Protein AF-A0A3P6C7I9-F1 (afdb_monomer_lite)

Organism: Brassica campestris (NCBI:txid3711)

Structure (mmCIF, N/CA/C/O backbone):
data_AF-A0A3P6C7I9-F1
#
_entry.id   AF-A0A3P6C7I9-F1
#
loop_
_atom_site.group_PDB
_atom_site.id
_atom_site.type_symbol
_atom_site.label_atom_id
_atom_site.label_alt_id
_atom_site.label_comp_id
_atom_site.label_asym_id
_atom_site.label_entity_id
_atom_site.label_seq_id
_atom_site.pdbx_PDB_ins_code
_atom_site.Cartn_x
_atom_site.Cartn_y
_atom_site.Cartn_z
_atom_site.occupancy
_atom_site.B_iso_or_equiv
_atom_site.auth_seq_id
_atom_site.auth_comp_id
_atom_site.auth_asym_id
_atom_site.auth_atom_id
_atom_site.pdbx_PDB_model_num
ATOM 1 N N . MET A 1 1 ? 12.073 -19.657 0.379 1.00 39.09 1 MET A N 1
ATOM 2 C CA . MET A 1 1 ? 11.433 -19.005 -0.782 1.00 39.09 1 MET A CA 1
ATOM 3 C C . MET A 1 1 ? 9.936 -19.256 -0.660 1.00 39.09 1 MET A C 1
ATOM 5 O O . MET A 1 1 ? 9.574 -20.427 -0.691 1.00 39.09 1 MET A O 1
ATOM 9 N N . PRO A 1 2 ? 9.077 -18.254 -0.401 1.00 50.16 2 PRO A N 1
ATOM 10 C CA . PRO A 1 2 ? 7.640 -18.496 -0.368 1.00 50.16 2 PRO A CA 1
ATOM 11 C C . PRO A 1 2 ? 7.161 -18.799 -1.788 1.00 50.16 2 PRO A C 1
ATOM 13 O O . PRO A 1 2 ? 7.493 -18.075 -2.724 1.00 50.16 2 PRO A O 1
ATOM 16 N N . ILE A 1 3 ? 6.407 -19.882 -1.936 1.00 46.44 3 ILE A N 1
ATOM 17 C CA . ILE A 1 3 ? 5.717 -20.239 -3.173 1.00 46.44 3 ILE A CA 1
ATOM 18 C C . ILE A 1 3 ? 4.422 -19.421 -3.167 1.00 46.44 3 ILE A C 1
ATOM 20 O O . ILE A 1 3 ? 3.556 -19.658 -2.325 1.00 46.44 3 ILE A O 1
ATOM 24 N N . TYR A 1 4 ? 4.315 -18.408 -4.025 1.00 54.94 4 TYR A N 1
ATOM 25 C CA . TYR A 1 4 ? 3.098 -17.602 -4.126 1.00 54.94 4 TYR A CA 1
ATOM 26 C C . TYR A 1 4 ? 2.061 -18.360 -4.963 1.00 54.94 4 TYR A C 1
ATOM 28 O O . TYR A 1 4 ? 2.271 -18.600 -6.148 1.00 54.94 4 TYR A O 1
ATOM 36 N N . TYR A 1 5 ? 0.954 -18.756 -4.333 1.00 58.94 5 TYR A N 1
ATOM 37 C CA . TYR A 1 5 ? -0.239 -19.265 -5.013 1.00 58.94 5 TYR A CA 1
ATOM 38 C C . TYR A 1 5 ? -1.151 -18.080 -5.363 1.00 58.94 5 TYR A C 1
ATOM 40 O O . TYR A 1 5 ? -1.560 -17.345 -4.465 1.00 58.94 5 TYR A O 1
ATOM 48 N N . GLY A 1 6 ? -1.469 -17.886 -6.647 1.00 66.31 6 GLY A N 1
ATOM 49 C CA . GLY A 1 6 ? -2.390 -16.841 -7.109 1.00 66.31 6 GLY A CA 1
ATOM 50 C C . GLY A 1 6 ? -2.234 -16.503 -8.593 1.00 66.31 6 GLY A C 1
ATOM 51 O O . GLY A 1 6 ? -1.248 -16.892 -9.216 1.00 66.31 6 GLY A O 1
ATOM 52 N N . ASN A 1 7 ? -3.206 -15.780 -9.153 1.00 80.31 7 ASN A N 1
ATOM 53 C CA . ASN A 1 7 ? -3.117 -15.229 -10.507 1.00 80.31 7 ASN A CA 1
ATOM 54 C C . ASN A 1 7 ? -2.367 -13.891 -10.511 1.00 80.31 7 ASN A C 1
ATOM 56 O O . ASN A 1 7 ? -2.357 -13.154 -9.520 1.00 80.31 7 ASN A O 1
ATOM 60 N N . PHE A 1 8 ? -1.774 -13.563 -11.658 1.00 82.38 8 PHE A N 1
ATOM 61 C CA . PHE A 1 8 ? -0.985 -12.356 -11.873 1.00 82.38 8 PHE A CA 1
ATOM 62 C C . PHE A 1 8 ? -1.385 -11.692 -13.191 1.00 82.38 8 PHE A C 1
ATOM 64 O O . PHE A 1 8 ? -1.578 -12.369 -14.198 1.00 82.38 8 PHE A O 1
ATOM 71 N N . TYR A 1 9 ? -1.448 -10.367 -13.191 1.00 80.75 9 TYR A N 1
ATOM 72 C CA . TYR A 1 9 ? -1.530 -9.540 -14.385 1.00 80.75 9 TYR A CA 1
ATOM 73 C C . TYR A 1 9 ? -0.128 -9.052 -14.748 1.00 80.75 9 TYR A C 1
ATOM 75 O O . TYR A 1 9 ? 0.574 -8.501 -13.901 1.00 80.75 9 TYR A O 1
ATOM 83 N N . SER A 1 10 ? 0.280 -9.226 -16.002 1.00 83.25 10 SER A N 1
ATOM 84 C CA . SER A 1 10 ? 1.516 -8.646 -16.533 1.00 83.25 10 SER A CA 1
ATOM 85 C C . SER A 1 10 ? 1.189 -7.542 -17.532 1.00 83.25 10 SER A C 1
ATOM 87 O O . SER A 1 10 ? 0.286 -7.690 -18.358 1.00 83.25 10 SER A O 1
ATOM 89 N N . CYS A 1 11 ? 1.928 -6.438 -17.482 1.00 80.56 11 CYS A N 1
ATOM 90 C CA . CYS A 1 11 ? 1.832 -5.406 -18.505 1.00 80.56 11 CYS A CA 1
ATOM 91 C C . CYS A 1 11 ? 2.518 -5.881 -19.797 1.00 80.56 11 CYS A C 1
ATOM 93 O O . CYS A 1 11 ? 3.572 -6.504 -19.755 1.00 80.56 11 CYS A O 1
ATOM 95 N N . LEU A 1 12 ? 1.932 -5.577 -20.959 1.00 87.19 12 LEU A N 1
ATOM 96 C CA . LEU A 1 12 ? 2.537 -5.891 -22.263 1.00 87.19 12 LEU A CA 1
ATOM 97 C C . LEU A 1 12 ? 3.553 -4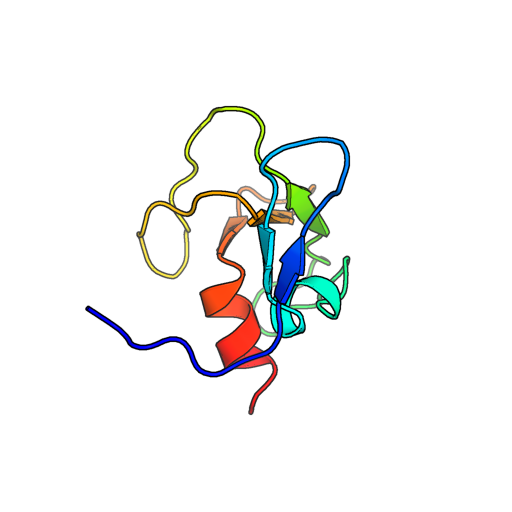.831 -22.722 1.00 87.19 12 LEU A C 1
ATOM 99 O O . LEU A 1 12 ? 4.320 -5.080 -23.645 1.00 87.19 12 LEU A O 1
ATOM 103 N N . GLY A 1 13 ? 3.529 -3.640 -22.114 1.00 88.56 13 GLY A N 1
ATOM 104 C CA . GLY A 1 13 ? 4.381 -2.502 -22.478 1.00 88.56 13 GLY A CA 1
ATOM 105 C C . GLY A 1 13 ? 5.532 -2.222 -21.508 1.00 88.56 13 GLY A C 1
ATOM 106 O O . GLY A 1 13 ? 6.340 -1.340 -21.781 1.00 88.56 13 GLY A O 1
ATOM 107 N N . CYS A 1 14 ? 5.603 -2.927 -20.377 1.00 82.69 14 CYS A N 1
ATOM 108 C CA . CYS A 1 14 ? 6.698 -2.837 -19.410 1.00 82.69 14 CYS A CA 1
ATOM 109 C C . CYS A 1 14 ? 6.772 -4.106 -18.548 1.00 82.69 14 CYS A C 1
ATOM 111 O O . CYS A 1 14 ? 5.798 -4.850 -18.466 1.00 82.69 14 CYS A O 1
ATOM 113 N N . ASP A 1 15 ? 7.886 -4.311 -17.839 1.00 76.81 15 ASP A N 1
ATOM 114 C CA . ASP A 1 15 ? 8.136 -5.495 -16.991 1.00 76.81 15 ASP A CA 1
ATOM 115 C C . ASP A 1 15 ? 7.370 -5.474 -15.652 1.00 76.81 15 ASP A C 1
ATOM 117 O O . ASP A 1 15 ? 7.805 -6.015 -14.634 1.00 76.81 15 ASP A O 1
ATOM 121 N N . PHE A 1 16 ? 6.216 -4.811 -15.628 1.00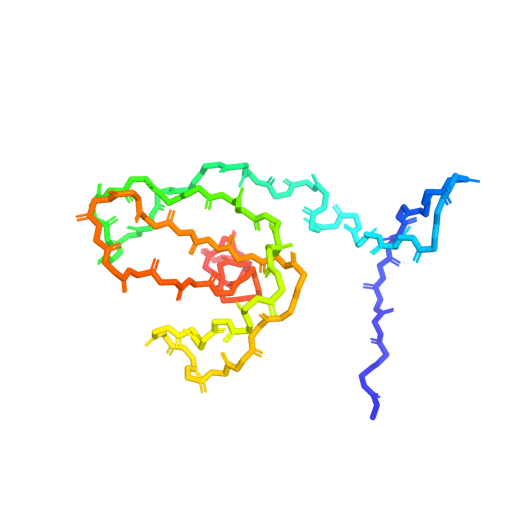 76.62 16 PHE A N 1
ATOM 122 C CA . PHE A 1 16 ? 5.388 -4.689 -14.443 1.00 76.62 16 PHE A CA 1
ATOM 123 C C . PHE A 1 16 ? 4.485 -5.912 -14.270 1.00 76.62 16 PHE A C 1
ATOM 125 O O . PHE A 1 16 ? 3.724 -6.274 -15.172 1.00 76.62 16 PHE A O 1
ATOM 132 N N . ILE A 1 17 ? 4.536 -6.515 -13.081 1.00 75.88 17 ILE A N 1
ATOM 133 C CA . ILE A 1 17 ? 3.742 -7.686 -12.699 1.00 75.88 17 ILE A CA 1
ATOM 134 C C . ILE A 1 17 ? 2.945 -7.351 -11.435 1.00 75.88 17 ILE A C 1
ATOM 136 O O . ILE A 1 17 ? 3.499 -6.875 -10.445 1.00 75.88 17 ILE A O 1
ATOM 140 N N . LEU A 1 18 ? 1.645 -7.635 -11.459 1.00 74.00 18 LEU A N 1
ATOM 141 C CA . LEU A 1 18 ? 0.700 -7.332 -10.392 1.00 74.00 18 LEU A CA 1
ATOM 142 C C . LEU A 1 18 ? -0.067 -8.587 -9.972 1.00 74.00 18 LEU A C 1
ATOM 144 O O . LEU A 1 18 ? -0.739 -9.205 -10.790 1.00 74.00 18 LEU A O 1
ATOM 148 N N . HIS A 1 19 ? -0.023 -8.953 -8.691 1.00 78.19 19 HIS A N 1
ATOM 149 C CA . HIS A 1 19 ? -0.895 -10.003 -8.152 1.00 78.19 19 HIS A CA 1
ATOM 150 C C . HIS A 1 19 ? -2.375 -9.618 -8.317 1.00 78.19 19 HIS A C 1
ATOM 152 O O . HIS A 1 19 ? -2.741 -8.481 -8.027 1.00 78.19 19 HIS A O 1
ATOM 158 N N . GLU A 1 20 ? -3.241 -10.560 -8.697 1.00 79.31 20 GLU A N 1
ATOM 159 C CA . GLU A 1 20 ? -4.686 -10.317 -8.842 1.00 79.31 20 GLU A CA 1
ATOM 160 C C . GLU A 1 20 ? -5.320 -9.800 -7.542 1.00 79.31 20 GLU A C 1
ATOM 162 O O . GLU A 1 20 ? -6.123 -8.869 -7.563 1.00 79.31 20 GLU A O 1
ATOM 167 N N . THR A 1 21 ? -4.906 -10.340 -6.394 1.00 77.00 21 THR A N 1
ATOM 168 C CA . THR A 1 21 ? -5.352 -9.861 -5.077 1.00 77.00 21 THR A CA 1
ATOM 169 C C . THR A 1 21 ? -4.979 -8.401 -4.846 1.00 77.00 21 THR A C 1
ATOM 171 O O . THR A 1 21 ? -5.804 -7.637 -4.356 1.00 77.00 21 THR A O 1
ATOM 174 N N . CYS A 1 22 ? -3.772 -7.991 -5.245 1.00 74.06 22 CYS A N 1
ATOM 175 C CA . CYS A 1 22 ? -3.342 -6.598 -5.174 1.00 74.06 22 CYS A CA 1
ATOM 176 C C . CYS A 1 22 ? -4.063 -5.709 -6.200 1.00 74.06 22 CYS A C 1
ATOM 178 O O . CYS A 1 22 ? -4.309 -4.545 -5.908 1.00 74.06 22 CYS A O 1
ATOM 180 N N . ALA A 1 23 ? -4.426 -6.235 -7.374 1.00 77.19 23 ALA A N 1
ATOM 181 C CA . ALA A 1 23 ? -5.210 -5.506 -8.376 1.00 77.19 23 ALA A CA 1
ATOM 182 C C . ALA A 1 23 ? -6.646 -5.224 -7.905 1.00 77.19 23 ALA A C 1
ATOM 184 O O . ALA A 1 23 ? -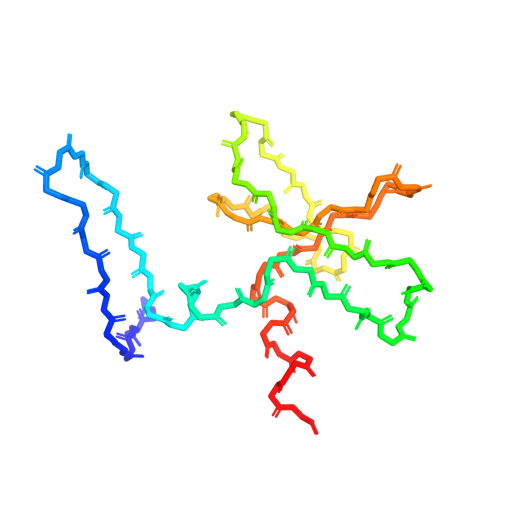7.200 -4.171 -8.213 1.00 77.19 23 ALA A O 1
ATOM 185 N N . ASN A 1 24 ? -7.221 -6.145 -7.128 1.00 80.06 24 ASN A N 1
ATOM 186 C CA . ASN A 1 24 ? -8.555 -6.013 -6.545 1.00 80.06 24 ASN A CA 1
ATOM 187 C C . ASN A 1 24 ? -8.574 -5.238 -5.217 1.00 80.06 24 ASN A C 1
ATOM 189 O O . ASN A 1 24 ? -9.643 -5.065 -4.631 1.00 80.06 24 ASN A O 1
ATOM 193 N N . LEU A 1 25 ? -7.425 -4.763 -4.723 1.00 77.50 25 LEU A N 1
ATOM 194 C CA . LEU A 1 25 ? -7.384 -3.927 -3.529 1.00 77.50 25 LEU A CA 1
ATOM 195 C C . LEU A 1 25 ? -8.098 -2.594 -3.768 1.00 77.50 25 LEU A C 1
ATOM 197 O O . LEU A 1 25 ? -7.877 -1.897 -4.761 1.00 77.50 25 LEU A O 1
ATOM 201 N N . SER A 1 26 ? -8.911 -2.195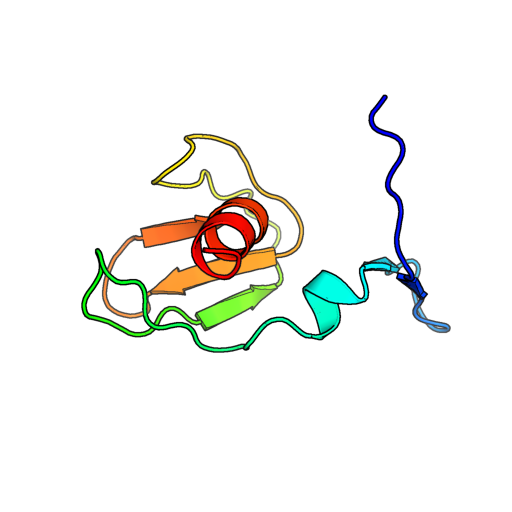 -2.793 1.00 80.75 26 SER A N 1
ATOM 202 C CA . SER A 1 26 ? -9.529 -0.875 -2.790 1.00 80.75 26 SER A CA 1
ATOM 203 C C . SER A 1 26 ? -8.455 0.210 -2.757 1.00 80.75 26 SER A C 1
ATOM 205 O O . SER A 1 26 ? -7.587 0.228 -1.880 1.00 80.75 26 SER A O 1
ATOM 207 N N . ARG A 1 27 ? -8.564 1.177 -3.676 1.00 79.50 27 ARG A N 1
ATOM 208 C CA . ARG A 1 27 ? -7.691 2.365 -3.716 1.00 79.50 27 ARG A CA 1
ATOM 209 C C . ARG A 1 27 ? -7.813 3.246 -2.474 1.00 79.50 27 ARG A C 1
ATOM 211 O O . ARG A 1 27 ? -6.944 4.067 -2.223 1.00 79.50 27 ARG A O 1
ATOM 218 N N . ARG A 1 28 ? -8.905 3.110 -1.722 1.00 79.81 28 ARG A N 1
ATOM 219 C CA . ARG A 1 28 ? -9.166 3.808 -0.464 1.00 79.81 28 ARG A CA 1
ATOM 220 C C . ARG A 1 28 ? -9.642 2.812 0.572 1.00 79.81 28 ARG A C 1
ATOM 222 O O . ARG A 1 28 ? -10.538 2.021 0.284 1.00 79.81 28 ARG A O 1
ATOM 229 N N . VAL A 1 29 ? -9.071 2.883 1.765 1.00 79.00 29 VAL A N 1
ATOM 230 C CA . VAL A 1 29 ? -9.396 1.975 2.867 1.00 79.00 29 VAL A CA 1
ATOM 231 C C . VAL A 1 29 ? -9.614 2.766 4.140 1.00 79.00 29 VAL A C 1
ATOM 233 O O . VAL A 1 29 ? -8.868 3.695 4.436 1.00 79.00 29 VAL A O 1
ATOM 236 N N . TYR A 1 30 ? -10.625 2.367 4.904 1.00 77.75 30 TYR A N 1
ATOM 237 C CA . TYR A 1 30 ? -10.834 2.843 6.265 1.00 77.75 30 TYR A CA 1
ATOM 238 C C . TYR A 1 30 ? -10.227 1.820 7.212 1.00 77.75 30 TYR A C 1
ATOM 240 O O . TYR A 1 30 ? -10.648 0.663 7.229 1.00 77.75 30 TYR A O 1
ATOM 248 N N . HIS A 1 31 ? -9.217 2.223 7.975 1.00 71.81 31 HIS A N 1
ATOM 249 C CA . HIS A 1 31 ? -8.580 1.327 8.927 1.00 71.81 31 HIS A CA 1
ATOM 250 C C . HIS A 1 31 ? -9.210 1.521 10.309 1.00 71.81 31 HIS A C 1
ATOM 252 O O . HIS A 1 31 ? -9.278 2.633 10.808 1.00 71.81 31 HIS A O 1
ATOM 258 N N . ALA A 1 32 ? -9.623 0.441 10.976 1.00 69.94 32 ALA A N 1
ATOM 259 C CA . ALA A 1 32 ? -10.278 0.529 12.290 1.00 69.94 32 ALA A CA 1
ATOM 260 C C . ALA A 1 32 ? -9.471 1.277 13.378 1.00 69.94 32 ALA A C 1
ATOM 262 O O . ALA A 1 32 ? -10.058 1.828 14.302 1.00 69.94 32 ALA A O 1
ATOM 263 N N . ILE A 1 33 ? -8.137 1.304 13.272 1.00 68.31 33 ILE A N 1
ATOM 264 C CA . ILE A 1 33 ? -7.240 1.985 14.224 1.00 68.31 33 ILE A CA 1
ATOM 265 C C . ILE A 1 33 ? -6.837 3.393 13.769 1.00 68.31 33 ILE A C 1
ATOM 267 O O . ILE A 1 33 ? -6.050 4.044 14.449 1.00 68.31 33 ILE A O 1
ATOM 271 N N . HIS A 1 34 ? -7.336 3.860 12.622 1.00 71.38 34 HIS A N 1
ATOM 272 C CA . HIS A 1 34 ? -6.981 5.158 12.070 1.00 71.38 34 HIS A CA 1
ATOM 273 C C . HIS A 1 34 ? -8.195 5.827 11.398 1.00 71.38 34 HIS A C 1
ATOM 275 O O . HIS A 1 34 ? -8.722 5.312 10.411 1.00 71.38 34 HIS A O 1
ATOM 281 N N . PRO A 1 35 ? -8.644 6.986 11.908 1.00 76.19 35 PRO A N 1
ATOM 282 C CA . PRO A 1 35 ? -9.942 7.565 11.563 1.00 76.19 35 PRO A CA 1
ATOM 283 C C . PRO A 1 35 ? -10.015 8.119 10.135 1.00 76.19 35 PRO A C 1
ATOM 285 O O . PRO A 1 35 ? -11.115 8.290 9.607 1.00 76.19 35 PRO A O 1
ATOM 288 N N . HIS A 1 36 ? -8.875 8.393 9.497 1.00 82.50 36 HIS A N 1
ATOM 289 C CA . HIS A 1 36 ? -8.842 8.950 8.149 1.00 82.50 36 HIS A CA 1
ATOM 290 C C . HIS A 1 36 ? -8.712 7.846 7.084 1.00 82.50 36 HIS A C 1
ATOM 292 O O . HIS A 1 36 ? -8.049 6.826 7.311 1.00 82.50 36 HIS A O 1
ATOM 298 N N . PRO A 1 37 ? -9.333 8.028 5.905 1.00 79.00 37 PRO A N 1
ATOM 299 C CA . PRO A 1 37 ? -9.162 7.103 4.797 1.00 79.00 37 PRO A CA 1
ATOM 300 C C . PRO A 1 37 ? -7.714 7.141 4.308 1.00 79.00 37 PRO A C 1
ATOM 302 O O . PRO A 1 37 ? -7.151 8.209 4.077 1.00 79.00 37 PRO A O 1
ATOM 305 N N . ILE A 1 38 ? -7.143 5.960 4.113 1.00 81.88 38 ILE A N 1
ATOM 306 C CA . ILE A 1 38 ? -5.781 5.775 3.624 1.00 81.88 38 ILE A CA 1
ATOM 307 C C . ILE A 1 38 ? -5.860 5.428 2.132 1.00 81.88 38 ILE A C 1
ATOM 309 O O . ILE A 1 38 ? -6.689 4.600 1.734 1.00 81.88 38 ILE A O 1
ATOM 313 N N . THR A 1 39 ? -5.055 6.075 1.292 1.00 81.38 39 THR A N 1
ATOM 314 C CA . THR A 1 39 ? -5.054 5.897 -0.169 1.00 81.38 39 THR A CA 1
ATOM 315 C C . THR A 1 39 ? -3.912 5.005 -0.618 1.00 81.38 39 THR A C 1
ATOM 317 O O . THR A 1 39 ? -2.802 5.119 -0.110 1.00 81.38 39 THR A O 1
ATOM 320 N N . LEU A 1 40 ? -4.198 4.097 -1.552 1.00 79.31 40 LEU A N 1
ATOM 321 C CA . LEU A 1 40 ? -3.189 3.259 -2.188 1.00 79.31 40 LEU A CA 1
ATOM 322 C C . LEU A 1 40 ? -2.378 4.122 -3.149 1.00 79.31 40 LEU A C 1
ATOM 324 O O . LEU A 1 40 ? -2.911 4.578 -4.161 1.00 79.31 40 LEU A O 1
ATOM 328 N N . GLU A 1 41 ? -1.102 4.273 -2.846 1.00 76.56 41 GLU A N 1
ATOM 329 C CA . GLU A 1 41 ? -0.122 4.931 -3.689 1.00 76.56 41 GLU A CA 1
ATOM 330 C C . GLU A 1 41 ? 0.863 3.896 -4.244 1.00 76.56 41 GLU A C 1
ATOM 332 O O . GLU A 1 41 ? 1.153 2.854 -3.638 1.00 76.56 41 GLU A O 1
ATOM 337 N N . ILE A 1 42 ? 1.340 4.173 -5.453 1.00 71.56 42 ILE A N 1
ATOM 338 C CA . ILE A 1 42 ? 2.355 3.379 -6.146 1.00 71.56 42 ILE A CA 1
ATOM 339 C C . ILE A 1 42 ? 3.673 4.120 -5.955 1.00 71.56 42 ILE A C 1
ATOM 341 O O . ILE A 1 42 ? 3.720 5.332 -6.151 1.00 71.56 42 ILE A O 1
ATOM 345 N N . GLU A 1 43 ? 4.725 3.413 -5.549 1.00 66.06 43 GLU A N 1
ATOM 346 C CA . GLU A 1 43 ? 6.006 4.035 -5.200 1.00 66.06 43 GLU A CA 1
ATOM 347 C C . GLU A 1 43 ? 6.520 5.045 -6.245 1.00 66.06 43 GLU A C 1
ATOM 349 O O . GLU A 1 43 ? 6.740 4.724 -7.413 1.00 66.06 43 GLU A O 1
ATOM 354 N N . SER A 1 44 ? 6.789 6.258 -5.753 1.00 53.72 44 SER A N 1
ATOM 355 C CA . SER A 1 44 ? 7.944 7.096 -6.103 1.00 53.72 44 SER A CA 1
ATOM 356 C C . SER A 1 44 ? 9.208 6.468 -5.471 1.00 53.72 44 SER A C 1
ATOM 358 O O . SER A 1 44 ? 9.058 5.828 -4.440 1.00 53.72 44 SER A O 1
ATOM 360 N N . PRO A 1 45 ? 10.438 6.613 -6.011 1.00 52.84 45 PRO A N 1
ATOM 361 C CA . PRO A 1 45 ? 11.654 5.837 -5.654 1.00 52.84 45 PRO A CA 1
ATOM 362 C C . PRO A 1 45 ? 12.162 5.878 -4.189 1.00 52.84 45 PRO A C 1
ATOM 364 O O . PRO A 1 45 ? 13.281 5.438 -3.913 1.00 52.84 45 PRO A O 1
ATOM 367 N N . TYR A 1 46 ? 11.392 6.413 -3.246 1.00 52.56 46 TYR A N 1
ATOM 368 C CA . TYR A 1 46 ? 11.740 6.507 -1.836 1.00 52.56 46 TYR A CA 1
ATOM 369 C C . TYR A 1 46 ? 11.085 5.371 -1.043 1.00 52.56 46 TYR A C 1
ATOM 371 O O . TYR A 1 46 ? 9.924 5.456 -0.648 1.00 52.56 46 TYR A O 1
ATOM 379 N N . LEU A 1 47 ? 11.885 4.340 -0.766 1.00 57.00 47 LEU A N 1
ATOM 380 C CA . LEU A 1 47 ? 11.544 3.205 0.092 1.00 57.00 47 LEU A CA 1
ATOM 381 C C . LEU A 1 47 ? 11.026 3.690 1.454 1.00 57.00 47 LEU A C 1
ATOM 383 O O . LEU A 1 47 ? 11.808 4.088 2.322 1.00 57.00 47 LEU A O 1
ATOM 387 N N . SER A 1 48 ? 9.710 3.643 1.659 1.00 61.03 48 SER A N 1
ATOM 388 C CA . SER A 1 48 ? 9.092 4.005 2.934 1.00 61.03 48 SER A CA 1
ATOM 389 C C . SER A 1 48 ? 9.023 2.788 3.866 1.00 61.03 48 SER A C 1
ATOM 391 O O . SER A 1 48 ? 8.673 1.667 3.477 1.00 61.03 48 SER A O 1
ATOM 393 N N . SER A 1 49 ? 9.412 2.987 5.128 1.00 67.81 49 SER A N 1
ATOM 394 C CA . SER A 1 49 ? 9.217 1.990 6.179 1.00 67.81 49 SER A CA 1
ATOM 395 C C . SER A 1 49 ? 7.774 2.054 6.670 1.00 67.81 49 SER A C 1
ATOM 397 O O . SER A 1 49 ? 7.219 3.131 6.865 1.00 67.81 49 SER A O 1
ATOM 399 N N . CYS A 1 50 ? 7.148 0.896 6.859 1.00 70.31 50 CYS A N 1
ATOM 400 C CA . CYS A 1 50 ? 5.781 0.822 7.358 1.00 70.31 50 CYS A CA 1
ATOM 401 C C . CYS A 1 50 ? 5.720 1.058 8.861 1.00 70.31 50 CYS A C 1
ATOM 403 O O . CYS A 1 50 ? 6.402 0.373 9.628 1.00 70.31 50 CYS A O 1
ATOM 405 N N . SER A 1 51 ? 4.840 1.961 9.289 1.00 72.06 51 SER A N 1
ATOM 406 C CA . SER A 1 51 ? 4.664 2.323 10.698 1.00 72.06 51 SER A CA 1
ATOM 407 C C . SER A 1 51 ? 4.184 1.142 11.555 1.00 72.06 51 SER A C 1
ATOM 409 O O . SER A 1 51 ? 4.476 1.082 12.744 1.00 72.06 51 SER A O 1
ATOM 411 N N . THR A 1 52 ? 3.467 0.181 10.960 1.00 68.56 52 THR A N 1
ATOM 412 C CA . THR A 1 52 ? 2.844 -0.939 11.687 1.00 68.56 52 THR A CA 1
ATOM 413 C C . THR A 1 52 ? 3.722 -2.182 11.769 1.00 68.56 52 THR A C 1
ATOM 415 O O . THR A 1 52 ? 3.743 -2.851 12.797 1.00 68.56 52 THR A O 1
ATOM 418 N N . CYS A 1 53 ? 4.419 -2.542 10.689 1.00 71.31 53 CYS A N 1
ATOM 419 C CA . CYS A 1 53 ? 5.232 -3.764 10.656 1.00 71.31 53 CYS A CA 1
ATOM 420 C C . CYS A 1 53 ? 6.740 -3.499 10.644 1.00 71.31 53 CYS A C 1
ATOM 422 O O . CYS A 1 53 ? 7.510 -4.459 10.637 1.00 71.31 53 CYS A O 1
ATOM 424 N N . SER A 1 54 ? 7.153 -2.226 10.628 1.00 70.31 54 SER A N 1
ATOM 425 C CA . SER A 1 54 ? 8.551 -1.767 10.622 1.00 70.31 54 SER A CA 1
ATOM 426 C C . SER A 1 54 ? 9.402 -2.375 9.501 1.00 70.31 54 SER A C 1
ATOM 428 O O . SER A 1 54 ? 10.625 -2.440 9.602 1.00 70.31 54 SER A O 1
ATOM 430 N N . LYS A 1 55 ? 8.758 -2.832 8.421 1.00 68.62 55 LYS A N 1
ATOM 431 C CA . LYS A 1 55 ? 9.409 -3.371 7.225 1.00 68.62 55 LYS A CA 1
ATOM 432 C C . LYS A 1 55 ? 9.385 -2.339 6.112 1.00 68.62 55 LYS A C 1
ATOM 434 O O . LYS A 1 55 ? 8.440 -1.561 6.001 1.00 68.62 55 LYS A O 1
ATOM 439 N N . VAL A 1 56 ? 10.424 -2.368 5.288 1.00 66.69 56 VAL A N 1
ATOM 440 C CA . VAL A 1 56 ? 10.464 -1.626 4.029 1.00 66.69 56 VAL A CA 1
ATOM 441 C C . VAL A 1 56 ? 9.512 -2.302 3.052 1.00 66.69 56 VAL A C 1
ATOM 443 O O . VAL A 1 56 ? 9.567 -3.525 2.890 1.00 66.69 56 VAL A O 1
ATOM 446 N N . CYS A 1 57 ? 8.636 -1.518 2.432 1.00 66.56 57 CYS A N 1
ATOM 447 C CA . CYS A 1 57 ? 7.673 -2.018 1.463 1.00 66.56 57 CYS A CA 1
ATOM 448 C C . CYS A 1 57 ? 7.919 -1.378 0.108 1.00 66.56 57 CYS A C 1
ATOM 450 O O . CYS A 1 57 ? 8.020 -0.163 0.005 1.00 66.56 57 CYS A O 1
ATOM 452 N N . SER A 1 58 ? 8.052 -2.227 -0.908 1.00 65.25 58 SER A N 1
ATOM 453 C CA . SER A 1 58 ? 8.297 -1.822 -2.285 1.00 65.25 58 SER A CA 1
ATOM 454 C C . SER A 1 58 ? 7.041 -1.987 -3.138 1.00 65.25 58 SER A C 1
ATOM 456 O O . SER A 1 58 ? 6.223 -2.888 -2.919 1.00 65.25 58 SER A O 1
ATOM 458 N N . GLY A 1 59 ? 6.884 -1.108 -4.125 1.00 70.00 59 GLY A N 1
ATOM 459 C CA . GLY A 1 59 ? 5.827 -1.166 -5.136 1.00 70.00 59 GLY A CA 1
ATOM 460 C C . GLY A 1 59 ? 4.521 -0.480 -4.734 1.00 70.00 59 GLY A C 1
ATOM 461 O O . GLY A 1 59 ? 4.106 0.455 -5.411 1.00 70.00 59 GLY A O 1
ATOM 462 N N . PHE A 1 60 ? 3.873 -0.919 -3.650 1.00 73.44 60 PHE A N 1
ATOM 463 C CA . PHE A 1 60 ? 2.567 -0.390 -3.233 1.00 73.44 60 PHE A CA 1
ATOM 464 C C . PHE A 1 60 ? 2.472 -0.173 -1.727 1.00 73.44 60 PHE A C 1
ATOM 466 O O . PHE A 1 60 ? 2.703 -1.101 -0.940 1.00 73.44 60 PHE A O 1
ATOM 473 N N . TYR A 1 61 ? 2.023 1.011 -1.328 1.00 75.81 61 TYR A N 1
ATOM 474 C CA . TYR A 1 61 ? 1.775 1.347 0.068 1.00 75.81 61 TYR A CA 1
ATOM 475 C C . TYR A 1 61 ? 0.513 2.191 0.214 1.00 75.81 61 TYR A C 1
ATOM 477 O O . TYR A 1 61 ? 0.022 2.797 -0.730 1.00 75.81 61 TYR A O 1
ATOM 485 N N . TYR A 1 62 ? -0.037 2.192 1.418 1.00 78.00 62 TYR A N 1
ATOM 486 C CA . TYR A 1 62 ? -1.153 3.034 1.797 1.00 78.00 62 TYR A CA 1
ATOM 487 C C . TYR A 1 62 ? -0.631 4.238 2.570 1.00 78.00 62 TYR A C 1
ATOM 489 O O . TYR A 1 62 ? 0.059 4.049 3.572 1.00 78.00 62 TYR A O 1
ATOM 497 N N . GLU A 1 63 ? -0.973 5.442 2.127 1.00 78.12 63 GLU A N 1
ATOM 498 C CA . GLU A 1 63 ? -0.614 6.701 2.782 1.00 78.12 63 GLU A CA 1
ATOM 499 C C . GLU A 1 63 ? -1.849 7.494 3.201 1.00 78.12 63 GLU A C 1
ATOM 501 O O . GLU A 1 63 ? -2.870 7.524 2.508 1.00 78.12 63 GLU A O 1
ATOM 506 N N . CYS A 1 64 ? -1.771 8.111 4.376 1.00 79.88 64 CYS A N 1
ATOM 507 C CA . CYS A 1 64 ? -2.767 9.068 4.825 1.00 79.88 64 CYS A CA 1
ATOM 508 C C . CYS A 1 64 ? -2.328 10.474 4.414 1.00 79.88 64 CYS A C 1
ATOM 510 O O . CYS A 1 64 ? -1.234 10.908 4.745 1.00 79.88 64 CYS A O 1
ATOM 512 N N . SER A 1 65 ? -3.201 11.237 3.758 1.00 74.75 65 SER A N 1
ATOM 513 C CA . SER A 1 65 ? -2.900 12.636 3.422 1.00 74.75 65 SER A CA 1
ATOM 514 C C . SER A 1 65 ? -2.947 13.587 4.626 1.00 74.75 65 SER A C 1
ATOM 516 O O . SER A 1 65 ? -2.581 14.754 4.498 1.00 74.75 65 SER A O 1
ATOM 518 N N . GLN A 1 66 ? -3.440 13.116 5.774 1.00 73.56 66 GLN A N 1
ATOM 519 C CA . GLN A 1 66 ? -3.645 13.909 6.989 1.00 73.56 66 GLN A CA 1
ATOM 520 C C . GLN A 1 66 ? -2.693 13.528 8.134 1.00 73.56 66 GLN A C 1
ATOM 522 O O . GLN A 1 66 ? -2.572 14.298 9.079 1.00 73.56 66 GLN A O 1
ATOM 527 N N . ASP A 1 67 ? -1.993 12.392 8.037 1.00 67.12 67 ASP A N 1
ATOM 528 C CA . ASP A 1 67 ? -1.091 11.859 9.066 1.00 67.12 67 ASP A CA 1
ATOM 529 C C . ASP A 1 67 ? 0.104 11.137 8.429 1.00 67.12 67 ASP A C 1
ATOM 531 O O . ASP A 1 67 ? 0.006 10.600 7.331 1.00 67.12 67 ASP A O 1
ATOM 535 N N . VAL A 1 68 ? 1.225 11.033 9.150 1.00 66.38 68 VAL A N 1
ATOM 536 C CA . VAL A 1 68 ? 2.456 10.363 8.675 1.00 66.38 68 VAL A CA 1
ATOM 537 C C . VAL A 1 68 ? 2.373 8.837 8.855 1.00 66.38 68 VAL A C 1
ATOM 539 O O . VAL A 1 68 ? 3.253 8.211 9.449 1.00 66.38 68 VAL A O 1
ATOM 542 N N . ILE A 1 69 ? 1.273 8.228 8.409 1.00 68.62 69 ILE A N 1
ATOM 543 C CA . ILE A 1 69 ? 1.067 6.777 8.474 1.00 68.62 69 ILE A CA 1
ATOM 544 C C . ILE A 1 69 ? 1.235 6.183 7.082 1.00 68.62 69 ILE A C 1
ATOM 546 O O . ILE A 1 69 ? 0.450 6.458 6.174 1.00 68.62 69 ILE A O 1
ATOM 550 N N . SER A 1 70 ? 2.238 5.315 6.961 1.00 70.31 70 SER A N 1
ATOM 551 C CA . SER A 1 70 ? 2.508 4.485 5.792 1.00 70.31 70 SER A CA 1
ATOM 552 C C . SER A 1 70 ? 2.291 3.016 6.163 1.00 70.31 70 SER A C 1
ATOM 554 O O . SER A 1 70 ? 2.883 2.489 7.112 1.00 70.31 70 SER A O 1
ATOM 556 N N . CYS A 1 71 ? 1.417 2.327 5.430 1.00 69.75 71 CYS A N 1
ATOM 557 C CA . CYS A 1 71 ? 1.084 0.932 5.706 1.00 69.75 71 CYS A CA 1
ATOM 558 C C . CYS A 1 71 ? 1.268 0.058 4.464 1.00 69.75 71 CYS A C 1
ATOM 560 O O . CYS A 1 71 ? 0.801 0.387 3.378 1.00 69.75 71 CYS A O 1
ATOM 562 N N . CYS A 1 72 ? 1.936 -1.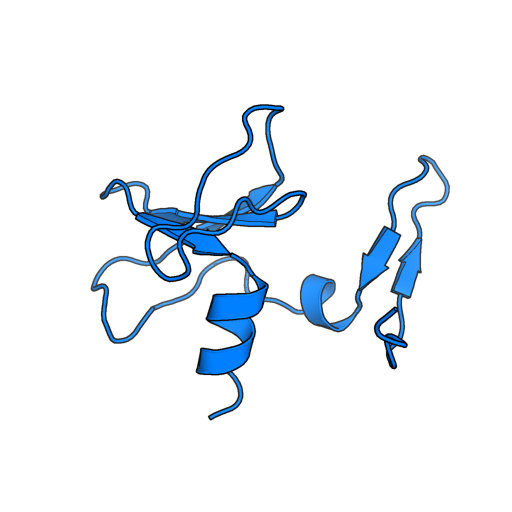087 4.607 1.00 71.31 72 CYS A N 1
ATOM 563 C CA . CYS A 1 72 ? 2.118 -2.006 3.483 1.00 71.31 72 CYS A CA 1
ATOM 564 C C . CYS A 1 72 ? 0.797 -2.656 3.081 1.00 71.31 72 CYS A C 1
ATOM 566 O O . CYS A 1 72 ? 0.013 -3.063 3.942 1.00 71.31 72 CYS A O 1
ATOM 568 N N . THR A 1 73 ? 0.623 -2.901 1.785 1.00 68.88 73 THR A N 1
ATOM 569 C CA . THR A 1 73 ? -0.505 -3.681 1.250 1.00 68.88 73 THR A CA 1
ATOM 570 C C . THR A 1 73 ? -0.664 -5.046 1.929 1.00 68.88 73 THR A C 1
ATOM 572 O O . THR A 1 73 ? -1.784 -5.433 2.243 1.00 68.88 73 THR A O 1
ATOM 575 N N . TYR A 1 74 ? 0.430 -5.743 2.266 1.00 65.44 74 TYR A N 1
ATOM 576 C CA . TYR A 1 74 ? 0.381 -7.016 3.006 1.00 65.44 74 TYR A CA 1
ATOM 577 C C . TYR A 1 74 ? -0.249 -6.890 4.403 1.00 65.44 74 TYR A C 1
ATOM 579 O O . TYR A 1 74 ? -0.991 -7.772 4.837 1.00 65.44 74 TYR A O 1
ATOM 587 N N . SER A 1 75 ? 0.042 -5.794 5.111 1.00 61.50 75 SER A N 1
ATOM 588 C CA . SER A 1 75 ? -0.545 -5.530 6.425 1.00 61.50 75 SER A CA 1
ATOM 589 C C . SER A 1 75 ? -2.045 -5.278 6.288 1.00 61.50 75 SER A C 1
ATOM 591 O O . SER A 1 75 ? -2.823 -5.872 7.024 1.00 61.50 75 SER A O 1
ATOM 593 N N . VAL A 1 76 ? -2.456 -4.477 5.298 1.00 62.03 76 VAL A N 1
ATOM 594 C CA . VAL A 1 76 ? -3.872 -4.172 5.034 1.00 62.03 76 VAL A CA 1
ATOM 595 C C . VAL A 1 76 ? -4.653 -5.413 4.591 1.00 62.03 76 VAL A C 1
ATOM 597 O O . VAL A 1 76 ? -5.743 -5.654 5.102 1.00 62.03 76 VAL A O 1
ATOM 600 N N . LEU A 1 77 ? -4.075 -6.259 3.730 1.00 60.66 77 LEU A N 1
ATOM 601 C CA . LEU A 1 77 ? -4.679 -7.529 3.310 1.00 60.66 77 LEU A CA 1
ATOM 602 C C . LEU A 1 77 ? -5.002 -8.441 4.500 1.00 60.66 77 LEU A C 1
ATOM 604 O O . LEU A 1 77 ? -6.052 -9.075 4.502 1.00 60.66 77 LEU A O 1
ATOM 608 N N . ARG A 1 78 ? -4.150 -8.469 5.536 1.00 59.59 78 ARG A N 1
ATOM 609 C CA . ARG A 1 78 ? -4.430 -9.235 6.760 1.00 59.59 78 ARG A CA 1
ATOM 610 C C . ARG A 1 78 ? -5.612 -8.709 7.568 1.00 59.59 78 ARG A C 1
ATOM 612 O O . ARG A 1 78 ? -6.272 -9.509 8.224 1.00 59.59 78 ARG A O 1
ATOM 619 N N . PHE A 1 79 ? -5.876 -7.406 7.534 1.00 54.84 79 PHE A N 1
ATOM 620 C CA . PHE A 1 79 ? -7.025 -6.815 8.225 1.00 54.84 79 PHE A CA 1
ATOM 621 C C . PHE A 1 79 ? -8.336 -6.981 7.450 1.00 54.84 79 PHE A C 1
ATOM 623 O O . PHE A 1 79 ? -9.389 -7.002 8.069 1.00 54.84 79 PHE A O 1
ATOM 630 N N . MET A 1 80 ? -8.288 -7.108 6.119 1.00 52.41 80 MET A N 1
ATOM 631 C CA . MET A 1 80 ? -9.484 -7.315 5.285 1.00 52.41 80 MET A CA 1
ATOM 632 C C . MET A 1 80 ? -9.929 -8.781 5.200 1.00 52.41 80 MET A C 1
ATOM 634 O O . MET A 1 80 ? -11.027 -9.062 4.728 1.00 52.41 80 MET A O 1
ATOM 638 N N . SER A 1 81 ? -9.081 -9.718 5.628 1.00 51.56 81 SER A N 1
ATOM 639 C CA . SER A 1 81 ? -9.366 -11.157 5.637 1.00 51.56 81 SER A CA 1
ATOM 640 C C . SER A 1 81 ? -9.957 -11.681 6.956 1.00 51.56 81 SER A C 1
ATOM 642 O O . SER A 1 81 ? -9.955 -12.894 7.162 1.00 51.56 81 SER A O 1
ATOM 644 N N . HIS A 1 82 ? -10.399 -10.803 7.862 1.00 42.81 82 HIS A N 1
ATOM 645 C CA . HIS A 1 82 ? -10.927 -11.158 9.183 1.00 42.81 82 HIS A CA 1
ATOM 646 C C . HIS A 1 82 ? -12.259 -10.460 9.464 1.00 42.81 82 HIS A C 1
ATOM 648 O O . HIS A 1 82 ? -13.029 -11.021 10.278 1.00 42.81 82 HIS A O 1
#

Secondary structure (DSSP, 8-state):
-----S-EEE-SSSS-EEEHHHHTS-SEEEETTEEEEEEEEEPPSS-EEPTTT--EE-SEEEE-SSS--EEEHHHHHHHHT-

pLDDT: mean 70.27, std 10.43, range [39.09, 88.56]

Sequence (82 aa):
MPIYYGNFYSCLGCDFILHETCANLSRRVYHAIHPHPITLEIESPYLSSCSTCSKVCSGFYYECSQDVISCCTYSVLRFMSH

InterPro domains:
  IPR046349 C1-like domain superfamily [SSF57889] (3-72)
  IPR053192 Vacuole Formation Regulator [PTHR32410] (2-74)

Foldseek 3Di:
DDDDDADWDADPVDRDIGGPVRVPDDQWDQDPVDHAIWGKDFDDPDQDQAPPPRDTEHGIWTHGPVDGGIHHPVVVVVVVVD

Radius of gyration: 13.28 Å; chains: 1; bounding box: 23×34×37 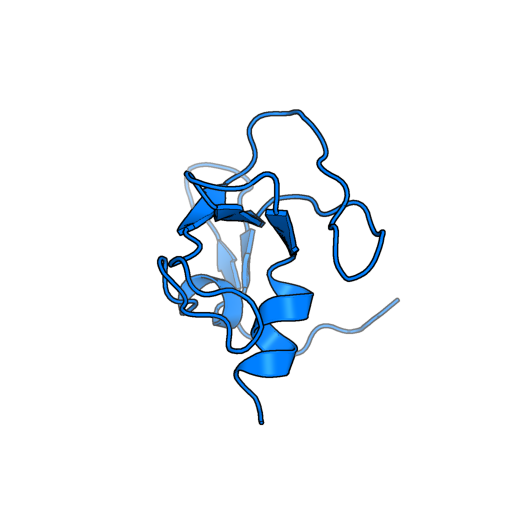Å